Protein AF-A0A7C1PXL3-F1 (afdb_monomer_lite)

Radius of gyration: 13.23 Å; chains: 1; bounding box: 27×33×34 Å

pLDDT: mean 87.97, std 10.69, range [44.28, 95.31]

Structure (mmCIF, N/CA/C/O backbone):
data_AF-A0A7C1PXL3-F1
#
_entry.id   AF-A0A7C1PXL3-F1
#
loop_
_atom_site.group_PDB
_atom_site.id
_atom_site.type_symbol
_atom_site.label_atom_id
_atom_site.label_alt_id
_atom_site.label_comp_id
_atom_site.label_asym_id
_atom_site.label_entity_id
_atom_site.label_seq_id
_atom_site.pdbx_PDB_ins_code
_atom_site.Cartn_x
_atom_site.Cartn_y
_atom_site.Cartn_z
_atom_site.occupancy
_atom_site.B_iso_or_equiv
_atom_site.auth_seq_id
_atom_site.auth_comp_id
_atom_site.auth_asym_id
_atom_site.auth_atom_id
_atom_site.pdbx_PDB_model_num
ATOM 1 N N . MET A 1 1 ? 12.392 16.540 5.522 1.00 44.28 1 MET A N 1
ATOM 2 C CA . MET A 1 1 ? 11.084 15.867 5.378 1.00 44.28 1 MET A CA 1
ATOM 3 C C . MET A 1 1 ? 10.088 16.890 4.863 1.00 44.28 1 MET A C 1
ATOM 5 O O . MET A 1 1 ? 9.816 17.854 5.572 1.00 44.28 1 MET A O 1
ATOM 9 N N . GLN A 1 2 ? 9.615 16.736 3.623 1.00 47.41 2 GLN A N 1
ATOM 10 C CA . GLN A 1 2 ? 8.440 17.467 3.139 1.00 47.41 2 GLN A CA 1
ATOM 11 C C . GLN A 1 2 ? 7.300 17.198 4.132 1.00 47.41 2 GLN A C 1
ATOM 13 O O . GLN A 1 2 ? 7.072 16.050 4.517 1.00 47.41 2 GLN A O 1
ATOM 18 N N . ARG A 1 3 ? 6.652 18.251 4.639 1.00 51.09 3 ARG A N 1
ATOM 19 C CA . ARG A 1 3 ? 5.507 18.097 5.540 1.00 51.09 3 ARG A CA 1
ATOM 20 C C . ARG A 1 3 ? 4.377 17.477 4.730 1.00 51.09 3 ARG A C 1
ATOM 22 O O . ARG A 1 3 ? 3.722 18.171 3.962 1.00 51.09 3 ARG A O 1
ATOM 29 N N . ILE A 1 4 ? 4.170 16.181 4.925 1.00 57.25 4 ILE A N 1
ATOM 30 C CA . ILE A 1 4 ? 2.955 15.451 4.570 1.00 57.25 4 ILE A CA 1
ATOM 31 C C . ILE A 1 4 ? 1.779 16.335 5.030 1.00 57.25 4 ILE A C 1
ATOM 33 O O . ILE A 1 4 ? 1.595 16.546 6.228 1.00 57.25 4 ILE A O 1
ATOM 37 N N . GLY A 1 5 ? 1.041 16.944 4.091 1.00 54.66 5 GLY A N 1
ATOM 38 C CA . GLY A 1 5 ? -0.012 17.949 4.352 1.00 54.66 5 GLY A CA 1
ATOM 39 C C . GLY A 1 5 ? -1.234 17.410 5.109 1.00 54.66 5 GLY A C 1
ATOM 40 O O . GLY A 1 5 ? -2.254 18.081 5.253 1.00 54.66 5 GLY A O 1
ATOM 41 N N . TYR A 1 6 ? -1.131 16.184 5.605 1.00 61.47 6 TYR A N 1
ATOM 42 C CA . TYR A 1 6 ? -2.191 15.397 6.189 1.00 61.47 6 TYR A CA 1
ATOM 43 C C . TYR A 1 6 ? -2.150 15.556 7.703 1.00 61.47 6 TYR A C 1
ATOM 45 O O . TYR A 1 6 ? -1.531 14.785 8.426 1.00 61.47 6 TYR A O 1
ATOM 53 N N . GLN A 1 7 ? -2.825 16.595 8.196 1.00 65.31 7 GLN A N 1
ATOM 54 C CA . GLN A 1 7 ? -2.909 16.877 9.634 1.00 65.31 7 GLN A CA 1
ATOM 55 C C . GLN A 1 7 ? -3.767 15.865 10.414 1.00 65.31 7 GLN A C 1
ATOM 57 O O . GLN A 1 7 ? -3.796 15.894 11.641 1.00 65.31 7 GLN A O 1
ATOM 62 N N . LYS A 1 8 ? -4.476 14.971 9.714 1.00 86.25 8 LYS A N 1
ATOM 63 C CA . LYS A 1 8 ? -5.325 13.925 10.291 1.00 86.25 8 LYS A CA 1
ATOM 64 C C . LYS A 1 8 ? -4.798 12.553 9.887 1.00 86.25 8 LYS A C 1
ATOM 66 O O . LYS A 1 8 ? -4.609 12.287 8.700 1.00 86.25 8 LYS A O 1
ATOM 71 N N . TRP A 1 9 ? -4.631 11.667 10.866 1.00 86.31 9 TRP A N 1
ATOM 72 C CA . TRP A 1 9 ? -4.146 10.302 10.639 1.00 86.31 9 TRP A CA 1
ATOM 73 C C . TRP A 1 9 ? -5.068 9.502 9.706 1.00 86.31 9 TRP A C 1
ATOM 75 O O . TRP A 1 9 ? -4.588 8.682 8.930 1.00 86.31 9 TRP A O 1
ATOM 85 N N . GLN A 1 10 ? -6.380 9.779 9.712 1.00 89.06 10 GLN A N 1
ATOM 86 C CA . GLN A 1 10 ? -7.325 9.133 8.798 1.00 89.06 10 GLN A CA 1
ATOM 87 C C . GLN A 1 10 ? -6.995 9.451 7.339 1.00 89.06 10 GLN A C 1
ATOM 89 O O . GLN A 1 10 ? -7.102 8.579 6.482 1.00 89.06 10 GLN A O 1
ATOM 94 N N . THR A 1 11 ? -6.581 10.687 7.048 1.00 89.81 11 THR A N 1
ATOM 95 C CA . THR A 1 11 ? -6.247 11.076 5.678 1.00 89.81 11 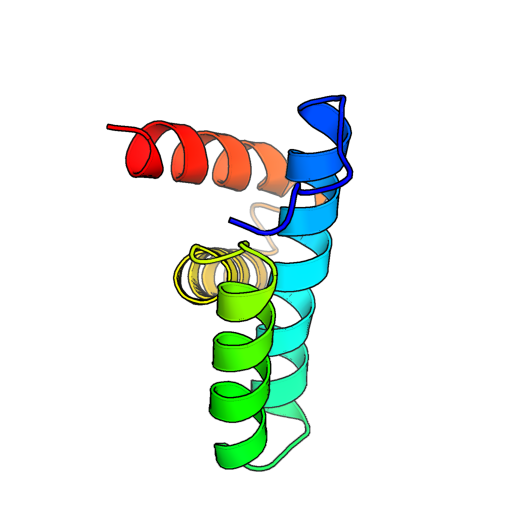THR A CA 1
ATOM 96 C C . THR A 1 11 ? -4.978 10.376 5.212 1.00 89.81 11 THR A C 1
ATOM 98 O O . THR A 1 11 ? -4.983 9.820 4.120 1.00 89.81 11 THR A O 1
ATOM 101 N N . LEU A 1 12 ? -3.952 10.299 6.068 1.00 88.62 12 LEU A N 1
ATOM 102 C CA . LEU A 1 12 ? -2.740 9.525 5.784 1.00 88.62 12 LEU A CA 1
ATOM 103 C C . LEU A 1 12 ? -3.065 8.052 5.494 1.00 88.62 12 LEU A C 1
ATOM 105 O O . LEU A 1 12 ? -2.522 7.464 4.560 1.00 88.62 12 LEU A O 1
ATOM 109 N N . MET A 1 13 ? -3.974 7.465 6.276 1.00 91.00 13 MET A N 1
ATOM 110 C CA . MET A 1 13 ? -4.392 6.074 6.125 1.00 91.00 13 MET A CA 1
ATOM 111 C C . MET A 1 13 ? -5.117 5.828 4.796 1.00 91.00 13 MET A C 1
ATOM 113 O O . MET A 1 13 ? -4.746 4.927 4.042 1.00 91.00 13 MET A O 1
ATOM 117 N N . TYR A 1 14 ? -6.129 6.640 4.476 1.00 91.62 14 TYR A N 1
ATOM 118 C CA . TYR A 1 14 ? -6.876 6.494 3.224 1.00 91.62 14 TYR A CA 1
ATOM 119 C C . TYR A 1 14 ? -6.007 6.746 2.002 1.00 91.62 14 TYR A C 1
ATOM 121 O O . TYR A 1 14 ? -6.088 6.014 1.020 1.00 91.62 14 TYR A O 1
ATOM 129 N N . GLU A 1 15 ? -5.145 7.750 2.064 1.00 92.31 15 GLU A N 1
ATOM 130 C CA . GLU A 1 15 ? -4.253 8.042 0.960 1.00 92.31 15 GLU A CA 1
ATOM 131 C C . GLU A 1 15 ? -3.203 6.951 0.769 1.00 92.31 15 GLU A C 1
ATOM 133 O O . GLU A 1 15 ? -2.945 6.564 -0.365 1.00 92.31 15 GLU A O 1
ATOM 138 N N . SER A 1 16 ? -2.667 6.379 1.850 1.00 93.06 16 SER A N 1
ATOM 139 C CA . SER A 1 16 ? -1.779 5.216 1.756 1.00 93.06 16 SER A CA 1
ATOM 140 C C . SER A 1 16 ? -2.465 4.037 1.065 1.00 93.06 16 SER A C 1
ATOM 142 O O . SER A 1 16 ? -1.854 3.361 0.237 1.00 93.06 16 SER A O 1
ATOM 144 N N . ALA A 1 17 ? -3.752 3.817 1.351 1.00 92.12 17 ALA A N 1
ATOM 145 C CA . ALA A 1 17 ? -4.544 2.794 0.679 1.00 92.12 17 ALA A CA 1
ATOM 146 C C . ALA A 1 17 ? -4.726 3.070 -0.821 1.00 92.12 17 ALA A C 1
ATOM 148 O O . ALA A 1 17 ? -4.590 2.153 -1.634 1.00 92.12 17 ALA A O 1
ATOM 149 N N . VAL A 1 18 ? -4.969 4.327 -1.201 1.00 92.38 18 VAL A N 1
ATOM 150 C CA . VAL A 1 18 ? -5.086 4.743 -2.608 1.00 92.38 18 VAL A CA 1
ATOM 151 C C . VAL A 1 18 ? -3.742 4.634 -3.333 1.00 92.38 18 VAL A C 1
ATOM 153 O O . VAL A 1 18 ? -3.676 4.017 -4.396 1.00 92.38 18 VAL A O 1
ATOM 156 N N . ARG A 1 19 ? -2.658 5.159 -2.752 1.00 94.25 19 ARG A N 1
ATOM 157 C CA . ARG A 1 19 ? -1.298 5.123 -3.319 1.00 94.25 19 ARG A CA 1
ATOM 158 C C . ARG A 1 19 ? -0.824 3.691 -3.548 1.00 94.25 19 ARG A C 1
ATOM 160 O O . ARG A 1 19 ? -0.341 3.371 -4.627 1.00 94.25 19 ARG A O 1
ATOM 167 N N . ALA A 1 20 ? -1.090 2.773 -2.618 1.00 93.75 20 ALA A N 1
ATOM 168 C CA . ALA A 1 20 ? -0.752 1.356 -2.781 1.00 93.75 20 ALA A CA 1
ATOM 169 C C . ALA A 1 20 ? -1.497 0.654 -3.940 1.00 93.75 20 ALA A C 1
ATOM 171 O O . ALA A 1 20 ? -1.023 -0.370 -4.451 1.00 93.75 20 ALA A O 1
ATOM 172 N N . CYS A 1 21 ? -2.635 1.189 -4.403 1.00 91.12 21 CYS A N 1
ATOM 173 C CA . CYS A 1 21 ? -3.343 0.651 -5.568 1.00 91.12 21 CYS A CA 1
ATOM 174 C C . CYS A 1 21 ? -2.593 0.915 -6.883 1.00 91.12 21 CYS A C 1
ATOM 176 O O . CYS A 1 21 ? -2.682 0.101 -7.807 1.00 91.12 21 CYS A O 1
ATOM 178 N N . VAL A 1 22 ? -1.828 2.008 -6.971 1.00 93.12 22 VAL A N 1
ATOM 179 C CA . VAL A 1 22 ? -1.139 2.413 -8.204 1.00 93.12 22 VAL A CA 1
ATOM 180 C C . VAL A 1 22 ? -0.043 1.416 -8.608 1.00 93.12 22 VAL A C 1
ATOM 182 O O . VAL A 1 22 ? -0.094 0.954 -9.747 1.00 93.12 22 VAL A O 1
ATOM 185 N N . PRO A 1 23 ? 0.861 0.941 -7.722 1.00 92.31 23 PRO A N 1
ATOM 186 C CA . PRO A 1 23 ? 1.808 -0.127 -8.048 1.00 92.31 23 PRO A CA 1
ATOM 187 C C . PRO A 1 23 ? 1.130 -1.398 -8.565 1.00 92.31 23 PRO A C 1
ATOM 189 O O . PRO A 1 23 ? 1.633 -2.051 -9.478 1.00 92.31 23 PRO A O 1
ATOM 192 N N . SER A 1 24 ? -0.034 -1.754 -8.008 1.00 85.12 24 SER A N 1
ATOM 193 C CA . SER A 1 24 ? -0.821 -2.893 -8.494 1.00 85.12 24 SER A CA 1
ATOM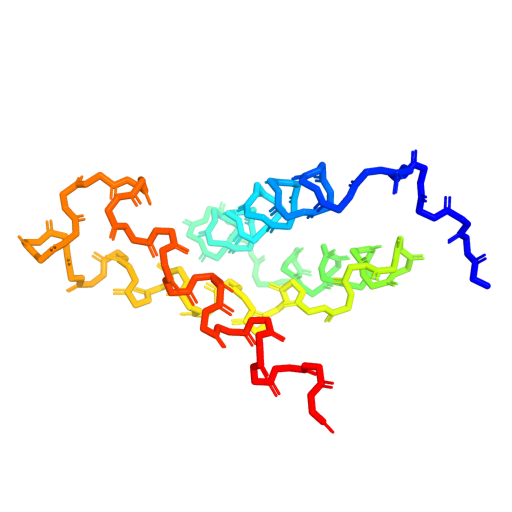 194 C C . SER A 1 24 ? -1.334 -2.678 -9.918 1.00 85.12 24 SER A C 1
ATOM 196 O O . SER A 1 24 ? -1.354 -3.627 -10.699 1.00 85.12 24 SER A O 1
ATOM 198 N N . PHE A 1 25 ? -1.739 -1.461 -10.278 1.00 88.69 25 PHE A N 1
ATOM 199 C CA . PHE A 1 25 ? -2.141 -1.124 -11.644 1.00 88.69 25 PHE A CA 1
ATOM 200 C C . PHE A 1 25 ? -0.944 -1.102 -12.605 1.00 88.69 25 PHE A C 1
ATOM 202 O O . PHE A 1 25 ? -0.999 -1.739 -13.660 1.00 88.69 25 PHE A O 1
ATOM 209 N N . VAL A 1 26 ? 0.154 -0.450 -12.207 1.00 92.12 26 VAL A N 1
ATOM 210 C CA . VAL A 1 26 ? 1.383 -0.312 -13.004 1.00 92.12 26 VAL A CA 1
ATOM 211 C C . VAL A 1 26 ? 1.961 -1.680 -13.364 1.00 92.12 26 VAL A C 1
ATOM 213 O O . VAL A 1 26 ? 2.189 -1.937 -14.541 1.00 92.12 26 VAL A O 1
ATOM 216 N N . ARG A 1 27 ? 2.065 -2.606 -12.397 1.00 88.69 27 ARG A N 1
ATOM 217 C CA . ARG A 1 27 ? 2.540 -3.991 -12.618 1.00 88.69 27 ARG A CA 1
ATOM 218 C C . ARG A 1 27 ? 1.787 -4.756 -13.710 1.00 88.69 27 ARG A C 1
ATOM 220 O O . ARG A 1 27 ? 2.348 -5.680 -14.282 1.00 88.69 27 ARG A O 1
ATOM 227 N N . ASN A 1 28 ? 0.515 -4.430 -13.945 1.00 86.44 28 ASN A N 1
ATOM 228 C CA . ASN A 1 28 ? -0.335 -5.137 -14.909 1.00 86.44 28 ASN A CA 1
ATOM 229 C C . ASN A 1 28 ? -0.489 -4.397 -16.245 1.00 86.44 28 ASN A C 1
ATOM 231 O O . ASN A 1 28 ? -1.023 -4.980 -17.184 1.00 86.44 28 ASN A O 1
ATOM 235 N N . SER A 1 29 ? -0.077 -3.128 -16.323 1.00 91.62 29 SER A N 1
ATOM 236 C CA . SER A 1 29 ? -0.448 -2.245 -17.441 1.00 91.62 29 SER A CA 1
ATOM 237 C C . SER A 1 29 ? 0.741 -1.541 -18.093 1.0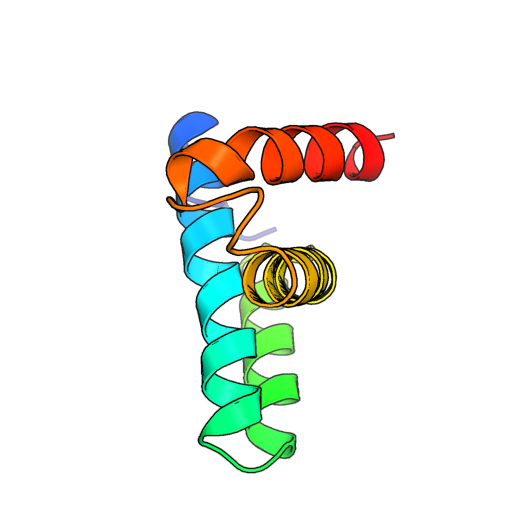0 91.62 29 SER A C 1
ATOM 239 O O . SER A 1 29 ? 0.595 -1.019 -19.194 1.00 91.62 29 SER A O 1
ATOM 241 N N . PHE A 1 30 ? 1.905 -1.517 -17.439 1.00 92.69 30 PHE A N 1
ATOM 242 C CA . PHE A 1 30 ? 3.089 -0.799 -17.906 1.00 92.69 30 PHE A CA 1
ATOM 243 C C . PHE A 1 30 ? 4.360 -1.642 -17.756 1.00 92.69 30 PHE A C 1
ATOM 245 O O . PHE A 1 30 ? 4.391 -2.582 -16.955 1.00 92.69 30 PHE A O 1
ATOM 252 N N . PRO A 1 31 ? 5.424 -1.292 -18.498 1.00 92.75 31 PRO A N 1
ATOM 253 C CA . PRO A 1 31 ? 6.745 -1.869 -18.300 1.00 92.75 31 PRO A CA 1
ATOM 254 C C . PRO A 1 31 ? 7.270 -1.715 -16.851 1.00 92.75 31 PRO A C 1
ATOM 256 O O . PRO A 1 31 ? 6.953 -0.719 -16.187 1.00 92.75 31 PRO A O 1
ATOM 259 N N . PRO A 1 32 ? 8.073 -2.670 -16.338 1.00 87.88 32 PRO A N 1
ATOM 260 C CA . PRO A 1 32 ? 8.536 -2.679 -14.945 1.00 87.88 32 PRO A CA 1
ATOM 261 C C . PRO A 1 32 ? 9.300 -1.426 -14.492 1.00 87.88 32 PRO A C 1
ATOM 263 O O . PRO A 1 32 ? 9.267 -1.086 -13.312 1.00 87.88 32 PRO A O 1
ATOM 266 N N . GLU A 1 33 ? 9.967 -0.717 -15.399 1.00 91.31 33 GLU A N 1
ATOM 267 C CA . GLU A 1 33 ? 10.710 0.512 -15.110 1.00 91.31 33 GLU A CA 1
ATOM 268 C C . GLU A 1 33 ? 9.826 1.636 -14.542 1.00 91.31 33 GLU A C 1
ATOM 270 O O . GLU A 1 33 ? 10.267 2.392 -13.674 1.00 91.31 33 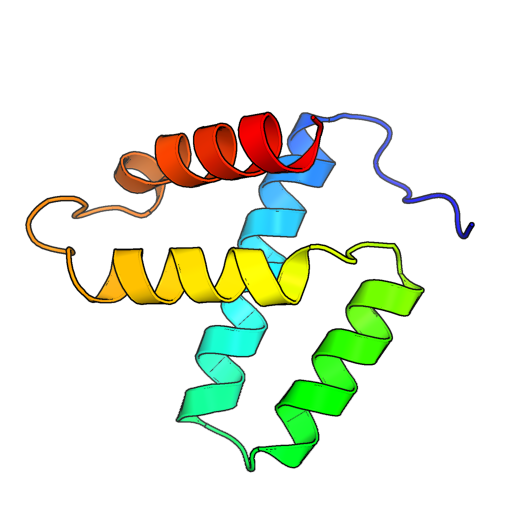GLU A O 1
ATOM 275 N N . TYR A 1 34 ? 8.550 1.700 -14.940 1.00 94.06 34 TYR A N 1
ATOM 276 C CA . TYR A 1 34 ? 7.598 2.684 -14.415 1.00 94.06 34 TYR A CA 1
ATOM 277 C C . TYR A 1 34 ? 7.229 2.418 -12.956 1.00 94.06 34 TYR A C 1
ATOM 279 O O . TYR A 1 34 ? 6.887 3.348 -12.225 1.00 94.06 34 TYR A O 1
ATOM 287 N N . LEU A 1 35 ? 7.304 1.158 -12.518 1.00 93.88 35 LEU A N 1
ATOM 288 C CA . LEU A 1 35 ? 7.024 0.799 -11.133 1.00 93.88 35 LEU A CA 1
ATOM 289 C C . LEU A 1 35 ? 8.084 1.381 -10.203 1.00 93.88 35 LEU A C 1
ATOM 291 O O . LEU A 1 35 ? 7.729 1.957 -9.179 1.00 93.88 35 LEU A O 1
ATOM 295 N N . GLN A 1 36 ? 9.363 1.237 -10.553 1.00 93.12 36 GLN A N 1
ATOM 296 C CA . GLN A 1 36 ? 10.441 1.741 -9.707 1.00 93.12 36 GLN A CA 1
ATOM 297 C C . GLN A 1 36 ? 10.397 3.268 -9.625 1.00 93.12 36 GLN A C 1
ATOM 299 O O . GLN A 1 36 ? 10.405 3.807 -8.525 1.00 93.12 36 GLN A O 1
ATOM 304 N N . TYR A 1 37 ? 10.222 3.942 -10.767 1.00 94.44 37 TYR A N 1
ATOM 305 C CA . TYR A 1 37 ? 10.064 5.397 -10.811 1.00 94.44 37 TYR A CA 1
ATOM 306 C C . TYR A 1 37 ? 8.919 5.889 -9.913 1.00 94.44 37 TYR A C 1
ATOM 308 O O . TYR A 1 37 ? 9.094 6.823 -9.135 1.00 94.44 37 TYR A O 1
ATOM 316 N N . TYR A 1 38 ? 7.756 5.231 -9.976 1.00 94.94 38 TYR A N 1
ATOM 317 C CA . TYR A 1 38 ? 6.623 5.569 -9.118 1.00 94.94 38 TYR A CA 1
ATOM 318 C C . TYR A 1 38 ? 6.959 5.398 -7.629 1.00 94.94 38 TYR A C 1
ATOM 320 O O . TYR A 1 38 ? 6.691 6.292 -6.835 1.00 94.94 38 TYR A O 1
ATOM 328 N N . LEU A 1 39 ? 7.562 4.271 -7.239 1.00 95.31 39 LEU A N 1
ATOM 329 C CA . LEU A 1 39 ? 7.895 4.000 -5.837 1.00 95.31 39 LEU A CA 1
ATOM 330 C C . LEU A 1 39 ? 8.926 4.986 -5.272 1.00 95.31 39 LEU A C 1
ATOM 332 O O . LEU A 1 39 ? 8.808 5.380 -4.111 1.00 95.31 39 LEU A O 1
ATOM 336 N N . ASP A 1 40 ? 9.897 5.402 -6.085 1.00 94.81 40 ASP A N 1
ATOM 337 C CA . ASP A 1 40 ? 10.897 6.397 -5.694 1.00 94.81 40 ASP A CA 1
ATOM 338 C C . ASP A 1 40 ? 10.244 7.766 -5.448 1.00 94.81 40 ASP A C 1
ATOM 340 O O . ASP A 1 40 ? 10.523 8.420 -4.441 1.00 94.81 40 ASP A O 1
ATOM 344 N N . GLU A 1 41 ? 9.307 8.174 -6.309 1.00 94.81 41 GLU A N 1
ATOM 345 C CA . GLU A 1 41 ? 8.537 9.407 -6.121 1.00 94.81 41 GLU A CA 1
ATOM 346 C C . GLU A 1 41 ? 7.659 9.356 -4.865 1.00 94.81 41 GLU A C 1
ATOM 348 O O . GLU A 1 41 ? 7.656 10.292 -4.066 1.00 94.81 41 GLU A O 1
ATOM 353 N N . GLU A 1 42 ? 6.955 8.250 -4.623 1.00 95.00 42 GLU A N 1
ATOM 354 C CA . GLU A 1 42 ? 6.166 8.064 -3.399 1.00 95.00 42 GLU A CA 1
ATOM 355 C C . GLU A 1 42 ? 7.032 8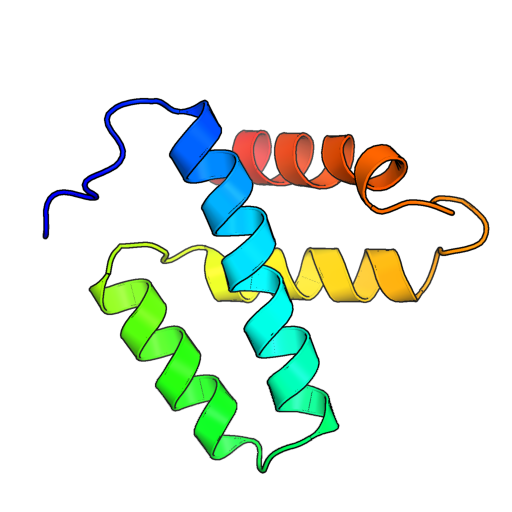.187 -2.138 1.00 95.00 42 GLU A C 1
ATOM 357 O O . GLU A 1 42 ? 6.652 8.872 -1.182 1.00 95.00 42 GLU A O 1
ATOM 362 N N . ALA A 1 43 ? 8.228 7.589 -2.149 1.00 93.50 43 ALA A N 1
ATOM 363 C CA . ALA A 1 43 ? 9.194 7.716 -1.064 1.00 93.50 43 ALA A CA 1
ATOM 364 C C . ALA A 1 43 ? 9.676 9.168 -0.885 1.00 93.50 43 ALA A C 1
ATOM 366 O O . ALA A 1 43 ? 9.757 9.640 0.252 1.00 93.50 43 ALA A O 1
ATOM 367 N N . ASN A 1 44 ? 9.907 9.909 -1.977 1.00 92.44 44 ASN A N 1
ATOM 368 C CA . ASN A 1 44 ? 10.242 11.340 -1.941 1.00 92.44 44 ASN A CA 1
ATOM 369 C C . ASN A 1 44 ? 9.130 12.190 -1.294 1.00 92.44 44 ASN A C 1
ATOM 371 O O . ASN A 1 44 ? 9.424 13.142 -0.562 1.00 92.44 44 ASN A O 1
ATOM 375 N N . TYR A 1 45 ? 7.858 11.824 -1.493 1.00 89.88 45 TYR A N 1
ATOM 376 C CA . TYR A 1 45 ? 6.705 12.441 -0.819 1.00 89.88 45 TYR A CA 1
ATOM 377 C C . TYR A 1 45 ? 6.493 11.952 0.625 1.00 89.88 45 TYR A C 1
ATOM 379 O O . TYR A 1 45 ? 5.615 12.462 1.323 1.00 89.88 45 TYR A O 1
ATOM 387 N N . GLY A 1 46 ? 7.312 11.011 1.103 1.00 89.56 46 GLY A N 1
ATOM 388 C CA . GLY A 1 46 ? 7.259 10.471 2.461 1.00 89.56 46 GLY A CA 1
ATOM 389 C C . GLY A 1 46 ? 6.398 9.215 2.625 1.00 89.56 46 GLY A C 1
ATOM 390 O O . GLY A 1 46 ? 6.274 8.728 3.746 1.00 89.56 46 GLY A O 1
ATOM 391 N N . PHE A 1 47 ? 5.853 8.653 1.542 1.00 92.31 47 PHE A N 1
ATOM 392 C CA . PHE A 1 47 ? 5.089 7.398 1.536 1.00 92.31 47 PHE A CA 1
ATOM 393 C C . PHE A 1 47 ? 6.003 6.191 1.306 1.00 92.31 47 PHE A C 1
ATOM 395 O O . PHE A 1 47 ? 5.814 5.391 0.386 1.00 92.31 47 PHE A O 1
ATOM 402 N N . VAL A 1 48 ? 7.013 6.056 2.164 1.00 93.50 48 VAL A N 1
ATOM 403 C CA . VAL A 1 48 ? 8.078 5.043 2.039 1.00 93.50 48 VAL A CA 1
ATOM 404 C C . VAL A 1 48 ? 7.570 3.598 2.107 1.00 93.50 48 VAL A C 1
ATOM 406 O O . VAL A 1 48 ? 8.210 2.701 1.578 1.00 93.50 48 VAL A O 1
ATOM 409 N N . TRP A 1 49 ? 6.394 3.377 2.698 1.00 94.69 49 TRP A N 1
ATOM 410 C CA . TRP A 1 49 ? 5.747 2.069 2.857 1.00 94.69 49 TRP A CA 1
ATOM 411 C C . TRP A 1 49 ? 4.935 1.613 1.635 1.00 94.69 49 TRP A C 1
ATOM 413 O O . TRP A 1 49 ? 4.322 0.544 1.657 1.00 94.69 49 TRP A O 1
ATOM 423 N N . THR A 1 50 ? 4.850 2.426 0.575 1.00 95.00 50 THR A N 1
ATOM 424 C CA . THR A 1 50 ? 3.961 2.149 -0.569 1.00 95.00 50 THR A CA 1
ATOM 425 C C . THR A 1 50 ? 4.294 0.827 -1.257 1.00 95.00 50 THR A C 1
ATOM 427 O O . THR A 1 50 ? 3.388 0.119 -1.711 1.00 95.00 50 THR A O 1
ATOM 430 N N . LYS A 1 51 ? 5.579 0.456 -1.312 1.00 93.38 51 LYS A N 1
ATOM 431 C CA . LYS A 1 51 ? 6.024 -0.790 -1.940 1.00 93.38 51 LYS A CA 1
ATOM 432 C C . LYS A 1 51 ? 5.455 -2.001 -1.206 1.00 93.38 51 LYS A C 1
ATOM 434 O O . LYS A 1 51 ? 4.731 -2.785 -1.820 1.00 93.38 51 LYS A O 1
ATOM 439 N N . GLU A 1 52 ? 5.729 -2.122 0.084 1.00 94.25 52 GLU A N 1
ATOM 440 C CA . GLU A 1 52 ? 5.306 -3.235 0.933 1.00 94.25 52 GLU A CA 1
ATOM 441 C C . GLU A 1 52 ? 3.778 -3.278 1.046 1.00 94.25 52 GLU A C 1
ATOM 443 O O . GLU A 1 52 ? 3.157 -4.333 0.907 1.00 94.25 52 GLU A O 1
ATOM 448 N N . LEU A 1 53 ? 3.137 -2.115 1.185 1.00 94.19 53 LEU A N 1
ATOM 449 C CA . LEU A 1 53 ? 1.682 -2.020 1.249 1.00 94.19 53 LEU A CA 1
ATOM 450 C C . LEU A 1 53 ? 1.008 -2.471 -0.057 1.00 94.19 53 LEU A C 1
ATOM 452 O O . LEU A 1 53 ? -0.057 -3.093 -0.043 1.00 94.19 53 LEU A O 1
ATOM 456 N N . SER A 1 54 ? 1.642 -2.235 -1.207 1.00 92.56 54 SER A N 1
ATOM 457 C CA . SER A 1 54 ? 1.133 -2.746 -2.482 1.00 92.56 54 SER A CA 1
ATOM 458 C C . SER A 1 54 ? 1.179 -4.275 -2.581 1.00 92.56 54 SER A C 1
ATOM 460 O O . SER A 1 54 ? 0.374 -4.863 -3.302 1.00 92.56 54 SER A O 1
ATOM 462 N N . GLU A 1 55 ? 2.095 -4.937 -1.873 1.00 90.19 55 GLU A N 1
ATOM 463 C CA . GLU A 1 55 ? 2.177 -6.401 -1.822 1.00 90.19 55 GLU A CA 1
ATOM 464 C C . GLU A 1 55 ? 1.060 -6.979 -0.945 1.00 90.19 55 GLU A C 1
ATOM 466 O O . GLU A 1 55 ? 0.479 -8.018 -1.272 1.00 90.19 55 GLU A O 1
ATOM 471 N N . VAL A 1 56 ? 0.666 -6.258 0.110 1.00 91.00 56 VAL A N 1
ATOM 472 C CA . VAL A 1 56 ? -0.536 -6.567 0.902 1.00 91.00 56 VAL A CA 1
ATOM 473 C C . VAL A 1 56 ? -1.783 -6.557 0.003 1.00 91.00 56 VAL A C 1
ATOM 475 O O . VAL A 1 56 ? -2.610 -7.468 0.081 1.00 91.00 56 VAL A O 1
ATOM 478 N N . LEU A 1 57 ? -1.884 -5.618 -0.944 1.00 87.62 57 LEU A N 1
ATOM 479 C CA . LEU A 1 57 ? -2.976 -5.589 -1.929 1.00 87.62 57 LEU A CA 1
ATOM 480 C C . LEU A 1 57 ? -2.954 -6.738 -2.943 1.00 87.62 57 LEU A C 1
ATOM 482 O O . LEU A 1 57 ? -4.013 -7.175 -3.401 1.00 87.62 57 LEU A O 1
ATOM 486 N N . VAL A 1 58 ? -1.786 -7.285 -3.279 1.00 85.69 58 VAL A N 1
ATOM 487 C CA . VAL A 1 58 ? -1.718 -8.504 -4.103 1.00 85.69 58 VAL A CA 1
ATOM 488 C C . VAL A 1 58 ? -2.383 -9.677 -3.369 1.00 85.69 58 VAL A C 1
ATOM 490 O O . VAL A 1 58 ? -3.120 -10.461 -3.980 1.00 85.69 58 VAL A O 1
ATOM 493 N N . ARG A 1 59 ? -2.221 -9.755 -2.040 1.00 83.56 59 ARG A N 1
ATOM 494 C CA . ARG A 1 59 ? -2.911 -10.756 -1.207 1.00 83.56 59 ARG A CA 1
ATOM 495 C C . ARG A 1 59 ? -4.424 -10.534 -1.187 1.00 83.56 59 ARG A C 1
ATOM 497 O O . ARG A 1 59 ? -5.157 -11.514 -1.293 1.00 83.56 59 ARG A O 1
ATOM 504 N N . TYR A 1 60 ? -4.896 -9.284 -1.133 1.00 85.75 60 TYR A N 1
ATOM 505 C CA . TYR A 1 60 ? -6.326 -8.962 -1.275 1.00 85.75 60 TYR A CA 1
ATOM 506 C C . TYR A 1 60 ? -6.914 -9.517 -2.575 1.00 85.75 60 TYR A C 1
ATOM 508 O O . TYR A 1 60 ? -7.922 -10.223 -2.548 1.00 85.75 60 TYR A O 1
ATOM 516 N N . LYS A 1 61 ? -6.256 -9.263 -3.715 1.00 82.06 61 LYS A N 1
ATOM 517 C CA . LYS A 1 61 ? -6.726 -9.745 -5.027 1.00 82.06 61 LYS A CA 1
ATOM 518 C C . LYS A 1 61 ? -6.826 -11.272 -5.097 1.00 82.06 61 LYS A C 1
ATOM 520 O O . LYS A 1 61 ? -7.683 -11.777 -5.813 1.00 82.06 61 LYS A O 1
ATOM 525 N N . SER A 1 62 ? -5.991 -11.982 -4.342 1.00 86.50 62 SER A N 1
ATOM 526 C CA . SER A 1 62 ? -5.940 -13.450 -4.324 1.00 86.50 62 SER A CA 1
ATOM 527 C C . SER A 1 62 ? -6.945 -14.100 -3.360 1.00 86.50 62 SER A C 1
ATOM 529 O O . SER A 1 62 ? -7.087 -15.314 -3.383 1.00 86.50 62 SER A O 1
ATOM 531 N N . ASN A 1 63 ? -7.632 -13.320 -2.515 1.00 88.12 63 ASN A N 1
ATOM 532 C CA . ASN A 1 63 ? -8.550 -13.811 -1.473 1.00 88.12 63 ASN A CA 1
ATOM 533 C C . ASN A 1 63 ? -9.902 -13.072 -1.523 1.00 88.12 63 ASN A C 1
ATOM 535 O O . ASN A 1 63 ? -10.434 -12.642 -0.497 1.00 88.12 63 ASN A O 1
ATOM 539 N N . ARG A 1 64 ? -10.431 -12.836 -2.730 1.00 88.25 64 ARG A N 1
ATOM 540 C CA . ARG A 1 64 ? -11.676 -12.067 -2.945 1.00 88.25 64 ARG A CA 1
ATOM 541 C C . ARG A 1 64 ? -12.937 -12.788 -2.466 1.00 88.25 64 ARG A C 1
ATOM 543 O O . ARG A 1 64 ? -13.947 -12.135 -2.241 1.00 88.25 64 ARG A O 1
ATOM 550 N N . ASP A 1 65 ? -12.864 -14.101 -2.287 1.00 91.88 65 ASP A N 1
ATOM 551 C CA . ASP A 1 65 ? -13.861 -14.930 -1.608 1.00 91.88 65 ASP A CA 1
ATOM 552 C C . ASP A 1 65 ? -13.980 -14.571 -0.117 1.00 91.88 65 ASP A C 1
ATOM 554 O O . ASP A 1 65 ? -15.085 -14.454 0.409 1.00 91.88 65 ASP A O 1
ATOM 558 N N . LYS A 1 66 ? -12.844 -14.323 0.547 1.00 91.31 66 LYS A N 1
ATOM 559 C CA . LYS A 1 66 ? -12.778 -13.916 1.958 1.00 91.31 66 LYS A CA 1
ATOM 560 C C . LYS A 1 66 ? -12.978 -12.414 2.158 1.00 91.31 66 LYS A C 1
ATOM 562 O O . LYS A 1 66 ? -13.521 -11.997 3.179 1.00 91.31 66 LYS A O 1
ATOM 567 N N . TYR A 1 67 ? -12.531 -11.610 1.198 1.00 91.44 67 TYR A N 1
ATOM 568 C CA . TYR A 1 67 ? -12.621 -10.154 1.226 1.00 91.44 67 TYR A CA 1
ATOM 569 C C . TYR A 1 67 ? -13.370 -9.643 -0.016 1.00 91.44 67 TYR A C 1
ATOM 571 O O . TYR A 1 67 ? -12.744 -9.211 -0.993 1.00 91.44 67 TYR A O 1
ATOM 579 N N . PRO A 1 68 ? -14.714 -9.711 -0.026 1.00 89.50 68 PRO A N 1
ATOM 580 C CA . PRO A 1 68 ? -15.503 -9.342 -1.200 1.00 89.50 68 PRO A CA 1
ATOM 581 C C . PRO A 1 68 ? -15.393 -7.848 -1.532 1.00 89.50 68 PRO A C 1
ATOM 583 O O . PRO A 1 68 ? -15.390 -7.473 -2.712 1.00 89.50 68 PRO A O 1
ATOM 586 N N . THR A 1 69 ? -15.245 -7.006 -0.504 1.00 91.12 69 THR A N 1
ATOM 587 C CA . THR A 1 69 ? -15.111 -5.548 -0.618 1.00 91.12 69 THR A CA 1
ATOM 588 C C . THR A 1 69 ? -13.749 -5.070 -0.128 1.00 91.12 69 THR A C 1
ATOM 590 O O . THR A 1 69 ? -13.113 -5.701 0.719 1.00 91.12 69 THR A O 1
ATOM 593 N N . PHE A 1 70 ? -13.318 -3.905 -0.608 1.00 87.31 70 PHE A N 1
ATOM 594 C CA . PHE A 1 70 ? -12.094 -3.273 -0.116 1.00 87.31 70 PHE A CA 1
ATOM 595 C C . PHE A 1 70 ? -12.182 -2.949 1.383 1.00 87.31 70 PHE A C 1
ATOM 597 O O . PHE A 1 70 ? -11.227 -3.160 2.124 1.00 87.31 70 PHE A O 1
ATOM 604 N N . GLU A 1 71 ? -13.359 -2.523 1.848 1.00 91.19 71 GLU A N 1
ATOM 605 C CA . GLU A 1 71 ? -13.642 -2.265 3.265 1.00 91.19 71 GLU A CA 1
ATOM 606 C C . GLU A 1 71 ? -13.433 -3.514 4.127 1.00 91.19 71 GLU A C 1
ATOM 608 O O . GLU A 1 71 ? -12.797 -3.432 5.175 1.00 91.19 71 GLU A O 1
ATOM 613 N N . SER A 1 72 ? -13.880 -4.689 3.662 1.00 93.19 72 SER A N 1
ATOM 614 C CA . SER A 1 72 ? -13.673 -5.953 4.385 1.00 93.19 72 SER A CA 1
ATOM 615 C C . SER A 1 72 ? -12.192 -6.325 4.530 1.00 93.19 72 SER A C 1
ATOM 617 O O . SER A 1 72 ? -11.817 -7.020 5.472 1.00 93.19 72 SER A O 1
ATOM 619 N N . PHE A 1 73 ? -11.340 -5.835 3.624 1.00 92.31 73 PHE A N 1
ATOM 620 C CA . PHE A 1 73 ? -9.893 -6.029 3.665 1.00 92.31 73 PHE A CA 1
ATOM 621 C C . PHE A 1 73 ? -9.156 -4.954 4.474 1.00 92.31 73 PHE A C 1
ATOM 623 O O . PHE A 1 73 ? -8.032 -5.186 4.914 1.00 92.31 73 PHE A O 1
ATOM 630 N N . PHE A 1 74 ? -9.771 -3.795 4.712 1.00 91.25 74 PHE A N 1
ATOM 631 C CA . PHE A 1 74 ? -9.130 -2.651 5.362 1.00 91.25 74 PHE A CA 1
ATOM 632 C C . PHE A 1 74 ? -8.494 -2.952 6.735 1.00 91.25 74 PHE A C 1
ATOM 634 O O . PHE A 1 74 ? -7.430 -2.399 7.013 1.00 91.25 74 PHE A O 1
ATOM 641 N N . PRO A 1 75 ? -9.013 -3.874 7.574 1.00 93.19 75 PRO A N 1
ATOM 642 C CA . PRO A 1 75 ? -8.302 -4.299 8.781 1.00 93.19 75 PRO A CA 1
ATOM 643 C C . PRO A 1 75 ? -6.867 -4.798 8.524 1.00 93.19 75 PRO A C 1
ATOM 645 O O . PRO A 1 75 ? -6.002 -4.615 9.369 1.00 93.19 75 PRO A O 1
ATOM 648 N N . LYS A 1 76 ? -6.564 -5.346 7.338 1.00 93.25 76 LYS A N 1
ATOM 649 C CA . LYS A 1 76 ? -5.201 -5.759 6.958 1.00 93.25 76 LYS A CA 1
ATOM 650 C C . LYS A 1 76 ? -4.253 -4.604 6.664 1.00 93.25 76 LYS A C 1
ATOM 652 O O . LYS A 1 76 ? -3.051 -4.768 6.844 1.00 93.25 76 LYS A O 1
ATOM 657 N N . PHE A 1 77 ? -4.774 -3.437 6.292 1.00 91.94 77 PHE A N 1
ATOM 658 C CA . PHE A 1 77 ? -3.981 -2.208 6.260 1.00 91.94 77 PHE A CA 1
ATOM 659 C C . PHE A 1 77 ? -3.612 -1.758 7.674 1.00 91.94 77 PHE A C 1
ATOM 661 O O . PHE A 1 77 ? -2.476 -1.364 7.915 1.00 91.94 77 PHE A O 1
ATOM 668 N N . VAL A 1 78 ? -4.553 -1.851 8.617 1.00 92.38 78 VAL A N 1
ATOM 669 C CA . VAL A 1 78 ? -4.305 -1.520 10.029 1.00 92.38 78 VAL A CA 1
ATOM 670 C C . VAL A 1 78 ? -3.256 -2.457 10.626 1.00 92.38 78 VAL A C 1
ATOM 672 O O . VAL A 1 78 ? -2.299 -1.977 11.228 1.00 92.38 78 VAL A O 1
ATOM 675 N N . ASP A 1 79 ? -3.394 -3.768 10.402 1.00 93.88 79 ASP A N 1
ATOM 676 C CA . ASP A 1 79 ? -2.409 -4.771 10.828 1.00 93.88 79 ASP A CA 1
ATOM 677 C C . ASP A 1 79 ? -1.012 -4.434 10.279 1.00 93.88 79 ASP A C 1
ATOM 679 O O . ASP A 1 79 ? -0.052 -4.370 11.044 1.00 93.88 79 ASP A O 1
ATOM 683 N N . PHE A 1 80 ? -0.913 -4.124 8.979 1.00 94.31 80 PHE A N 1
ATOM 684 C CA . PHE A 1 80 ? 0.344 -3.723 8.344 1.00 94.31 80 PHE A CA 1
ATOM 685 C C . PHE A 1 80 ? 0.983 -2.511 9.029 1.00 94.31 80 PHE A C 1
ATOM 687 O O . PHE A 1 80 ? 2.156 -2.562 9.381 1.00 94.31 80 PHE A O 1
ATOM 694 N N . PHE A 1 81 ? 0.236 -1.425 9.250 1.00 92.19 81 PHE A N 1
ATOM 695 C CA . PHE A 1 81 ? 0.807 -0.220 9.858 1.00 92.19 81 PHE A CA 1
ATOM 696 C C . PHE A 1 81 ? 1.199 -0.421 11.321 1.00 92.19 81 PHE A C 1
ATOM 698 O O . PHE A 1 81 ? 2.221 0.111 11.747 1.00 92.19 81 PHE A O 1
ATOM 705 N N . ASN A 1 82 ? 0.442 -1.226 12.069 1.00 92.62 82 ASN A N 1
ATOM 706 C CA . ASN A 1 82 ? 0.792 -1.599 13.440 1.00 92.62 82 ASN A CA 1
ATOM 707 C C . ASN A 1 82 ? 2.079 -2.436 13.514 1.00 92.62 82 ASN A C 1
ATOM 709 O O . ASN A 1 82 ? 2.762 -2.426 14.537 1.00 92.62 82 ASN A O 1
ATOM 713 N N . GLU A 1 83 ? 2.386 -3.206 12.469 1.00 93.31 83 GLU A N 1
ATOM 714 C CA . GLU A 1 83 ? 3.642 -3.948 12.344 1.00 93.31 83 GLU A CA 1
ATOM 715 C C . GLU A 1 83 ? 4.783 -3.049 11.858 1.00 93.31 83 GLU A C 1
ATOM 717 O O . GLU A 1 83 ? 5.883 -3.137 12.389 1.00 93.31 83 GLU A O 1
ATOM 722 N N . TYR A 1 84 ? 4.511 -2.159 10.902 1.00 88.50 84 TYR A N 1
ATOM 723 C CA . TYR A 1 84 ? 5.496 -1.259 10.296 1.00 88.50 84 TYR A CA 1
ATOM 724 C C . TYR A 1 84 ? 5.980 -0.157 11.253 1.00 88.50 84 TYR A C 1
ATOM 726 O O . TYR A 1 84 ? 7.078 0.363 11.086 1.00 88.50 84 TYR A O 1
ATOM 734 N N . SER A 1 85 ? 5.167 0.228 12.244 1.00 82.94 85 SER A N 1
ATOM 735 C CA . SER A 1 85 ? 5.516 1.261 13.230 1.00 82.94 85 SER A CA 1
ATOM 736 C C . SER A 1 85 ? 6.255 0.737 14.468 1.00 82.94 85 SER A C 1
ATOM 738 O O . SER A 1 85 ? 6.441 1.506 15.414 1.00 82.94 85 SER A O 1
ATOM 740 N N . LYS A 1 86 ? 6.578 -0.560 14.519 1.00 76.25 86 LYS A N 1
ATOM 741 C CA . LYS A 1 86 ? 7.389 -1.169 15.584 1.00 76.25 86 LYS A CA 1
ATOM 742 C C . LYS A 1 86 ? 8.871 -1.038 15.266 1.00 76.25 86 LYS A C 1
ATOM 744 O O . LYS A 1 86 ? 9.625 -0.786 16.230 1.00 76.25 86 LYS A O 1
#

Foldseek 3Di:
DPPLPPPDVVVVLVVLVVLLVVLVVCVVPHDPVVSVVSQVVCVVSVSVCSVVVNVLVVVCVVPCVQVVDPVSSSVVSVVVVVVVVD

Secondary structure (DSSP, 8-state):
----S--SHHHHHHHHHHHHHHHHHHHHHS-HHHHHHHHHHHHHTT-TTHHHHHHHH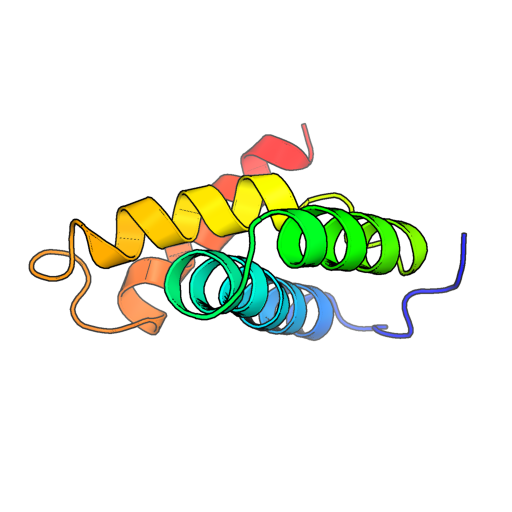HHHHH-TTT--SHHHHTHHHHHHHHHHT-

Sequence (86 aa):
MQRIGYQKWQTLMYESAVRACVPSFVRNSFPPEYLQYYLDEEANYGFVWTKELSEVLVRYKSNRDKYPTFESFFPKFVDFFNEYSK